Protein AF-A0A2E7DC76-F1 (afdb_monomer)

Solvent-accessible surface area (backbone atoms only — not comparable to full-atom values): 8852 Å² total; per-residue (Å²): 143,80,82,84,81,83,82,80,81,78,81,79,81,78,80,72,79,75,70,94,71,82,80,78,71,84,50,98,74,75,63,53,76,64,57,52,61,75,66,54,70,88,63,43,33,35,42,42,52,18,38,15,54,34,13,57,76,69,72,33,67,57,33,42,41,27,72,35,70,51,100,56,42,75,50,51,71,34,69,73,52,68,71,59,56,51,46,56,26,58,75,42,69,46,89,78,85,90,85,83,78,86,65,54,66,62,50,52,53,51,31,40,77,68,78,35,58,43,60,39,80,49,85,94,84,42,37,29,21,38,75,40,70,59,94,95,44,75,42,69,91

Structure (mmCIF, N/CA/C/O backbone):
data_AF-A0A2E7DC76-F1
#
_entry.id   AF-A0A2E7DC76-F1
#
loop_
_atom_site.group_PDB
_atom_site.id
_atom_site.type_symbol
_atom_site.label_atom_id
_atom_site.label_alt_id
_atom_site.label_comp_id
_atom_site.label_asym_id
_atom_site.label_entity_id
_atom_site.label_seq_id
_atom_site.pdbx_PDB_ins_code
_atom_site.Cartn_x
_atom_site.Cartn_y
_atom_site.Cartn_z
_atom_site.occupancy
_atom_site.B_iso_or_equiv
_atom_site.auth_seq_id
_atom_site.auth_comp_id
_atom_site.auth_asym_id
_atom_site.auth_atom_id
_atom_site.pdbx_PDB_model_num
ATOM 1 N N . MET A 1 1 ? 11.080 -0.236 87.839 1.00 45.69 1 MET A N 1
ATOM 2 C CA . MET A 1 1 ? 11.372 0.761 86.787 1.00 45.69 1 MET A CA 1
ATOM 3 C C . MET A 1 1 ? 12.096 0.047 85.647 1.00 45.69 1 MET A C 1
ATOM 5 O O . MET A 1 1 ? 13.309 -0.039 85.682 1.00 45.69 1 MET A O 1
ATOM 9 N N . ILE A 1 2 ? 11.364 -0.541 84.692 1.00 41.28 2 ILE A N 1
ATOM 10 C CA . ILE A 1 2 ? 11.913 -1.080 83.433 1.00 41.28 2 ILE A CA 1
ATOM 11 C C . ILE A 1 2 ? 10.874 -0.753 82.358 1.00 41.28 2 ILE A C 1
ATOM 13 O O . ILE A 1 2 ? 9.715 -1.143 82.479 1.00 41.28 2 ILE A O 1
ATOM 17 N N . ARG A 1 3 ? 11.261 0.079 81.388 1.00 41.75 3 ARG A N 1
ATOM 18 C CA . ARG A 1 3 ? 10.405 0.556 80.296 1.00 41.75 3 ARG A CA 1
ATOM 19 C C . ARG A 1 3 ? 10.345 -0.515 79.207 1.00 41.75 3 ARG A C 1
ATOM 21 O O . ARG A 1 3 ? 11.389 -0.927 78.711 1.00 41.75 3 ARG A O 1
ATOM 28 N N . SER A 1 4 ? 9.139 -0.936 78.837 1.00 45.78 4 SER A N 1
ATOM 29 C CA . SER A 1 4 ? 8.895 -1.800 77.680 1.00 45.78 4 SER A CA 1
ATOM 30 C C . SER A 1 4 ? 9.275 -1.068 76.392 1.00 45.78 4 SER A C 1
ATOM 32 O O . SER A 1 4 ? 8.776 0.022 76.115 1.00 45.78 4 SER A O 1
ATOM 34 N N . LEU A 1 5 ? 10.185 -1.665 75.627 1.00 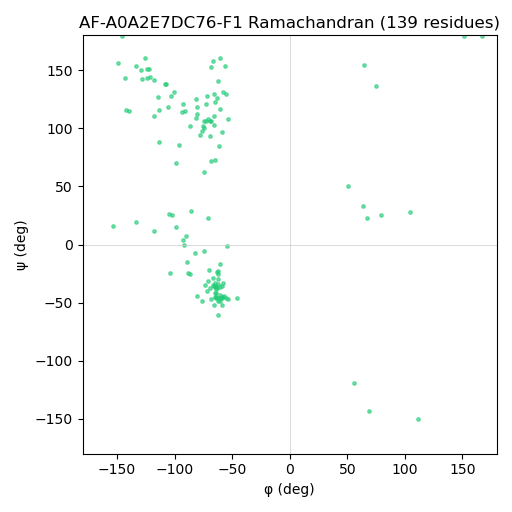42.78 5 LEU A N 1
ATOM 35 C CA . LEU A 1 5 ? 10.668 -1.173 74.343 1.00 42.78 5 LEU A CA 1
ATOM 36 C C . LEU A 1 5 ? 9.723 -1.688 73.245 1.00 42.78 5 LEU A C 1
ATOM 38 O O . LEU A 1 5 ? 9.774 -2.860 72.877 1.00 42.78 5 LEU A O 1
ATOM 42 N N . SER A 1 6 ? 8.825 -0.837 72.751 1.00 42.72 6 SER A N 1
ATOM 43 C CA . SER A 1 6 ? 7.966 -1.158 71.607 1.00 42.72 6 SER A CA 1
ATOM 44 C C . SER A 1 6 ? 8.808 -1.199 70.329 1.00 42.72 6 SER A C 1
ATOM 46 O O . SER A 1 6 ? 9.251 -0.162 69.840 1.00 42.72 6 SER A O 1
ATOM 48 N N . PHE A 1 7 ? 9.033 -2.394 69.782 1.00 43.34 7 PHE A N 1
ATOM 49 C CA . PHE A 1 7 ? 9.609 -2.566 68.449 1.00 43.34 7 PHE A CA 1
ATOM 50 C C . PHE A 1 7 ? 8.562 -2.185 67.395 1.00 43.34 7 PHE A C 1
ATOM 52 O O . PHE A 1 7 ? 7.597 -2.910 67.158 1.00 43.34 7 PHE A O 1
ATOM 59 N N . LEU A 1 8 ? 8.752 -1.023 66.773 1.00 45.12 8 LEU A N 1
ATOM 60 C CA . LEU A 1 8 ? 8.000 -0.581 65.605 1.00 45.12 8 LEU A CA 1
ATOM 61 C C . LEU A 1 8 ? 8.516 -1.367 64.387 1.00 45.12 8 LEU A C 1
ATOM 63 O O . LEU A 1 8 ? 9.601 -1.095 63.876 1.00 45.12 8 LEU A O 1
ATOM 67 N N . PHE A 1 9 ? 7.772 -2.383 63.948 1.00 39.84 9 PHE A N 1
ATOM 68 C CA . PHE A 1 9 ? 8.073 -3.113 62.715 1.00 39.84 9 PHE A CA 1
ATOM 69 C C . PHE A 1 9 ? 7.611 -2.270 61.517 1.00 39.84 9 PHE A C 1
ATOM 71 O O . PHE A 1 9 ? 6.443 -2.284 61.132 1.00 39.84 9 PHE A O 1
ATOM 78 N N . THR A 1 10 ? 8.525 -1.490 60.942 1.00 45.03 10 THR A N 1
ATOM 79 C CA . THR A 1 10 ? 8.296 -0.780 59.679 1.00 45.03 10 THR A CA 1
ATOM 80 C C . THR A 1 10 ? 8.234 -1.801 58.543 1.00 45.03 10 THR A C 1
ATOM 82 O O . THR A 1 10 ? 9.257 -2.356 58.142 1.00 45.03 10 THR A O 1
ATOM 85 N N . PHE A 1 11 ? 7.038 -2.061 58.011 1.00 38.75 11 PHE A N 1
ATOM 86 C CA . PHE A 1 11 ? 6.875 -2.808 56.764 1.00 38.75 11 PHE A CA 1
ATOM 87 C C . PHE A 1 11 ? 7.411 -1.964 55.600 1.00 38.75 11 PHE A C 1
ATOM 89 O O . PHE A 1 11 ? 6.780 -1.000 55.171 1.00 38.75 11 PHE A O 1
ATOM 96 N N . PHE A 1 12 ? 8.576 -2.332 55.067 1.00 34.03 12 PHE A N 1
ATOM 97 C CA . PHE A 1 12 ? 9.006 -1.878 53.749 1.00 34.03 12 PHE A CA 1
ATOM 98 C C . PHE A 1 12 ? 8.194 -2.632 52.692 1.00 34.03 12 PHE A C 1
ATOM 100 O O . PHE A 1 12 ? 8.429 -3.813 52.442 1.00 34.03 12 PHE A O 1
ATOM 107 N N . VAL A 1 13 ? 7.237 -1.956 52.055 1.00 38.00 13 VAL A N 1
ATOM 108 C CA . VAL A 1 13 ? 6.637 -2.452 50.812 1.00 38.00 13 VAL A CA 1
ATOM 109 C C . VAL A 1 13 ? 7.646 -2.202 49.697 1.00 38.00 13 VAL A C 1
ATOM 111 O O . VAL A 1 13 ? 7.752 -1.099 49.164 1.00 38.00 13 VAL A O 1
ATOM 114 N N . VAL A 1 14 ? 8.419 -3.229 49.355 1.00 41.47 14 VAL A N 1
ATOM 115 C CA . VAL A 1 14 ? 9.178 -3.244 48.105 1.00 41.47 14 VAL A CA 1
ATOM 116 C C . VAL A 1 14 ? 8.167 -3.489 46.990 1.00 41.47 14 VAL A C 1
ATOM 118 O O . VAL A 1 14 ? 7.733 -4.618 46.771 1.00 41.47 14 VAL A O 1
ATOM 121 N N . VAL A 1 15 ? 7.766 -2.425 46.290 1.00 41.41 15 VAL A N 1
ATOM 122 C CA . VAL A 1 15 ? 7.094 -2.564 44.995 1.00 41.41 15 VAL A CA 1
ATOM 123 C C . VAL A 1 15 ? 8.151 -3.079 44.030 1.00 41.41 15 VAL A C 1
ATOM 125 O O . VAL A 1 15 ? 8.937 -2.316 43.468 1.00 41.41 15 VAL A O 1
ATOM 128 N N . THR A 1 16 ? 8.217 -4.397 43.868 1.00 43.34 16 THR A N 1
ATOM 129 C CA . THR A 1 16 ? 8.902 -4.962 42.718 1.00 43.34 16 THR A CA 1
ATOM 130 C C . THR A 1 16 ? 8.082 -4.540 41.504 1.00 43.34 16 THR A C 1
ATOM 132 O O . THR A 1 16 ? 6.941 -4.959 41.314 1.00 43.34 16 THR A O 1
ATOM 135 N N . CYS A 1 17 ? 8.631 -3.649 40.679 1.00 42.25 17 CYS A N 1
ATOM 136 C CA . CYS A 1 17 ? 8.171 -3.542 39.304 1.00 42.25 17 CYS A CA 1
ATOM 137 C C . CYS A 1 17 ? 8.406 -4.924 38.697 1.00 42.25 17 CYS A C 1
ATOM 139 O O . CYS A 1 17 ? 9.538 -5.246 38.332 1.00 42.25 17 CYS A O 1
ATOM 141 N N . ALA A 1 18 ? 7.372 -5.766 38.655 1.00 41.47 18 ALA A N 1
ATOM 142 C CA . ALA A 1 18 ? 7.398 -6.969 37.850 1.00 41.47 18 ALA A CA 1
ATOM 143 C C . ALA A 1 18 ? 7.756 -6.508 36.435 1.00 41.47 18 ALA A C 1
ATOM 145 O O . ALA A 1 18 ? 6.982 -5.809 35.777 1.00 41.47 18 ALA A O 1
ATOM 146 N N . ARG A 1 19 ? 8.984 -6.802 35.999 1.00 45.34 19 ARG A N 1
ATOM 147 C CA . ARG A 1 19 ? 9.337 -6.651 34.596 1.00 45.34 19 ARG A CA 1
ATOM 148 C C . ARG A 1 19 ? 8.402 -7.583 33.847 1.00 45.34 19 ARG A C 1
ATOM 150 O O . ARG A 1 19 ? 8.458 -8.789 34.051 1.00 45.34 19 ARG A O 1
ATOM 157 N N . ALA A 1 20 ? 7.552 -7.017 33.000 1.00 45.31 20 ALA A N 1
ATOM 158 C CA . ALA A 1 20 ? 6.879 -7.758 31.950 1.00 45.31 20 ALA A CA 1
ATOM 159 C C . ALA A 1 20 ? 7.934 -8.183 30.917 1.00 45.31 20 ALA A C 1
ATOM 161 O O . ALA A 1 20 ? 8.038 -7.603 29.845 1.00 45.31 20 ALA A O 1
ATOM 162 N N . ASN A 1 21 ? 8.771 -9.142 31.290 1.00 51.38 21 ASN A N 1
ATOM 163 C CA . ASN A 1 21 ? 9.543 -9.961 30.377 1.00 51.38 21 ASN A CA 1
ATOM 164 C C . ASN A 1 21 ? 9.069 -11.393 30.620 1.00 51.38 21 ASN A C 1
ATOM 166 O O . ASN A 1 21 ? 8.807 -11.750 31.763 1.00 51.38 21 ASN A O 1
ATOM 170 N N . ASP A 1 22 ? 8.955 -12.169 29.546 1.00 44.03 22 ASP A N 1
ATOM 171 C CA . ASP A 1 22 ? 8.681 -13.617 29.531 1.00 44.03 22 ASP A CA 1
ATOM 172 C C . ASP A 1 22 ? 7.260 -14.048 29.143 1.00 44.03 22 ASP A C 1
ATOM 174 O O . ASP A 1 22 ? 6.833 -15.167 29.407 1.00 44.03 22 ASP A O 1
ATOM 178 N N . LEU A 1 23 ? 6.575 -13.234 28.340 1.00 46.06 23 LEU A N 1
ATOM 179 C CA . LEU A 1 23 ? 5.925 -13.815 27.165 1.00 46.06 23 LEU A CA 1
ATOM 180 C C . LEU A 1 23 ? 6.879 -13.592 25.999 1.00 46.06 23 LEU A C 1
ATOM 182 O O . LEU A 1 23 ? 6.785 -12.592 25.289 1.00 46.06 23 LEU A O 1
ATOM 186 N N . ALA A 1 24 ? 7.834 -14.508 25.834 1.00 47.50 24 ALA A N 1
ATOM 187 C CA . ALA A 1 24 ? 8.440 -14.732 24.532 1.00 47.50 24 ALA A CA 1
ATOM 188 C C . ALA A 1 24 ? 7.303 -15.198 23.619 1.00 47.50 24 ALA A C 1
ATOM 190 O O . ALA A 1 24 ? 7.000 -16.384 23.513 1.00 47.50 24 ALA A O 1
ATOM 191 N N . VAL A 1 25 ? 6.576 -14.231 23.062 1.00 47.22 25 VAL A N 1
ATOM 192 C CA . VAL A 1 25 ? 5.675 -14.491 21.957 1.00 47.22 25 VAL A CA 1
ATOM 193 C C . VAL A 1 25 ? 6.618 -14.890 20.841 1.00 47.22 25 VAL A C 1
ATOM 195 O O . VAL A 1 25 ? 7.314 -14.036 20.296 1.00 47.22 25 VAL A O 1
ATOM 198 N N . ASP A 1 26 ? 6.692 -16.188 20.573 1.00 43.28 26 ASP A N 1
ATOM 199 C CA . ASP A 1 26 ? 7.296 -16.733 19.366 1.00 43.28 26 ASP A CA 1
ATOM 200 C C . ASP A 1 26 ? 6.430 -16.250 18.195 1.00 43.28 26 ASP A C 1
ATOM 202 O O . ASP A 1 26 ? 5.538 -16.928 17.683 1.00 43.28 26 ASP A O 1
ATOM 206 N N . LEU A 1 27 ? 6.557 -14.957 17.889 1.00 49.78 27 LEU A N 1
ATOM 207 C CA . LEU A 1 27 ? 5.927 -14.345 16.745 1.00 49.78 27 LEU A CA 1
ATOM 208 C C . LEU A 1 27 ? 6.565 -15.051 15.560 1.00 49.78 27 LEU A C 1
ATOM 210 O O . LEU A 1 27 ? 7.784 -15.017 15.418 1.00 49.78 27 LEU A O 1
ATOM 214 N N . ALA A 1 28 ? 5.751 -15.621 14.675 1.00 53.00 28 ALA A N 1
ATOM 215 C CA . ALA A 1 28 ? 6.195 -16.330 13.470 1.00 53.00 28 ALA A CA 1
ATOM 216 C C . ALA A 1 28 ? 7.131 -15.513 12.536 1.00 53.00 28 ALA A C 1
ATOM 218 O O . ALA A 1 28 ? 7.568 -16.002 11.500 1.00 53.00 28 ALA A O 1
ATOM 219 N N . VAL A 1 29 ? 7.416 -14.254 12.884 1.00 53.94 29 VAL A N 1
ATOM 220 C CA . VAL A 1 29 ? 8.235 -13.271 12.173 1.00 53.94 29 VAL A CA 1
ATOM 221 C C . VAL A 1 29 ? 9.239 -12.54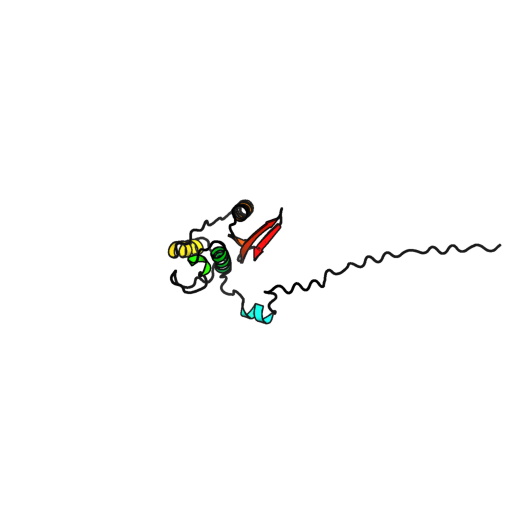5 13.087 1.00 53.94 29 VAL A C 1
ATOM 223 O O . VAL A 1 29 ? 9.763 -11.497 12.700 1.00 53.94 29 VAL A O 1
ATOM 226 N N . ASP A 1 30 ? 9.583 -13.078 14.267 1.00 61.34 30 ASP A N 1
ATOM 227 C CA . ASP A 1 30 ? 10.719 -12.570 15.059 1.00 61.34 30 ASP A CA 1
ATOM 228 C C . ASP A 1 30 ? 12.058 -13.012 14.432 1.00 61.34 30 ASP A C 1
ATOM 230 O O . ASP A 1 30 ? 12.845 -13.763 14.994 1.00 61.34 30 ASP A O 1
ATOM 234 N N . LEU A 1 31 ? 12.302 -12.559 13.196 1.00 65.75 31 LEU A N 1
ATOM 235 C CA . LEU A 1 31 ? 13.517 -12.854 12.439 1.00 65.75 31 LEU A CA 1
ATOM 236 C C . LEU A 1 31 ? 14.734 -12.282 13.167 1.00 65.75 31 LEU A C 1
ATOM 238 O O . LEU A 1 31 ? 14.676 -11.150 13.660 1.00 65.75 31 LEU A O 1
ATOM 242 N N . ASP A 1 32 ? 15.851 -13.005 13.178 1.00 81.62 32 ASP A N 1
ATOM 243 C CA . ASP A 1 32 ? 17.082 -12.508 13.783 1.00 81.62 32 ASP A CA 1
ATOM 244 C C . ASP A 1 32 ? 17.567 -11.205 13.104 1.00 81.62 32 ASP A C 1
ATOM 246 O O . ASP A 1 32 ? 17.185 -10.841 11.984 1.00 81.62 32 ASP A O 1
ATOM 250 N N . LYS A 1 33 ? 18.418 -10.443 13.802 1.00 77.75 33 LYS A N 1
ATOM 251 C CA . LYS A 1 33 ? 18.889 -9.131 13.320 1.00 77.75 33 LYS A CA 1
ATOM 252 C C . LYS A 1 33 ? 19.679 -9.217 12.008 1.00 77.75 33 LYS A C 1
ATOM 254 O O . LYS A 1 33 ? 19.783 -8.213 11.301 1.00 77.75 33 LYS A O 1
ATOM 259 N N . GLU A 1 34 ? 20.292 -10.352 11.701 1.00 80.06 34 GLU A N 1
ATOM 260 C CA . GLU A 1 34 ? 21.001 -10.586 10.446 1.00 80.06 34 GLU A CA 1
ATOM 261 C C . GLU A 1 34 ? 20.015 -10.835 9.302 1.00 80.06 34 GLU A C 1
ATOM 263 O O . GLU A 1 34 ? 20.057 -10.105 8.312 1.00 80.06 34 GLU A O 1
ATOM 268 N N . MET A 1 35 ? 19.031 -11.716 9.482 1.00 67.69 35 MET A N 1
ATOM 269 C CA . MET A 1 35 ? 17.936 -11.910 8.529 1.00 67.69 35 MET A CA 1
ATOM 270 C C . MET A 1 35 ? 17.176 -10.607 8.268 1.00 67.69 35 MET A C 1
ATOM 272 O O . MET A 1 35 ? 16.970 -10.234 7.114 1.00 67.69 35 MET A O 1
ATOM 276 N N . ARG A 1 36 ? 16.849 -9.826 9.306 1.00 69.44 36 ARG A N 1
ATOM 277 C CA . ARG A 1 36 ? 16.226 -8.497 9.135 1.00 69.44 36 ARG A CA 1
ATOM 278 C C . ARG A 1 36 ? 17.060 -7.542 8.289 1.00 69.44 36 ARG A C 1
ATOM 280 O O . ARG A 1 36 ? 16.492 -6.688 7.613 1.00 69.44 36 ARG A O 1
ATOM 287 N N . ARG A 1 37 ? 18.394 -7.629 8.355 1.00 69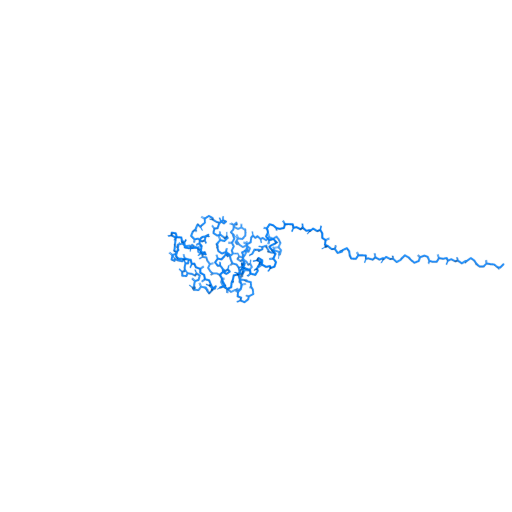.19 37 ARG A N 1
ATOM 288 C CA . ARG A 1 37 ? 19.293 -6.826 7.510 1.00 69.19 37 ARG A CA 1
ATOM 289 C C . ARG A 1 37 ? 19.256 -7.302 6.061 1.00 69.19 37 ARG A C 1
ATOM 291 O O . ARG A 1 37 ? 19.197 -6.455 5.173 1.00 69.19 37 ARG A O 1
ATOM 298 N N . ASN A 1 38 ? 19.216 -8.613 5.844 1.00 66.06 38 ASN A N 1
ATOM 299 C CA . ASN A 1 38 ? 19.217 -9.228 4.516 1.00 66.06 38 ASN A CA 1
ATOM 300 C C . ASN A 1 38 ? 17.898 -9.017 3.756 1.00 66.06 38 ASN A C 1
ATOM 302 O O . ASN A 1 38 ? 17.911 -8.871 2.538 1.00 66.06 38 ASN A O 1
ATOM 306 N N . PHE A 1 39 ? 16.771 -8.924 4.469 1.00 63.81 39 PHE A N 1
ATOM 307 C CA . PHE A 1 39 ? 15.440 -8.687 3.894 1.00 63.81 39 PHE A CA 1
ATOM 308 C C . PHE A 1 39 ? 14.931 -7.260 4.109 1.00 63.81 39 PHE A C 1
ATOM 310 O O . PHE A 1 39 ? 13.722 -7.017 4.134 1.00 63.81 39 PHE A O 1
ATOM 317 N N . ARG A 1 40 ? 15.839 -6.285 4.269 1.00 64.19 40 ARG A N 1
ATOM 318 C CA . ARG A 1 40 ? 15.427 -4.879 4.236 1.00 64.19 40 ARG A CA 1
ATOM 319 C C . ARG A 1 40 ? 14.703 -4.591 2.923 1.00 64.19 40 ARG A C 1
ATOM 321 O O . ARG A 1 40 ? 14.952 -5.215 1.897 1.00 64.19 40 ARG A O 1
ATOM 328 N N . ASN A 1 41 ? 13.838 -3.589 2.969 1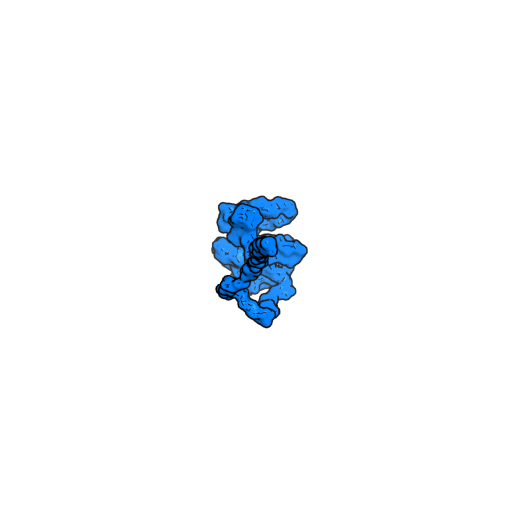.00 70.88 41 ASN A N 1
ATOM 329 C CA . ASN A 1 41 ? 13.203 -2.998 1.802 1.00 70.88 41 ASN A CA 1
ATOM 330 C C . ASN A 1 41 ? 13.957 -1.704 1.420 1.00 70.88 41 ASN A C 1
ATOM 332 O O . ASN A 1 41 ? 13.450 -0.612 1.693 1.00 70.88 41 ASN A O 1
ATOM 336 N N . PRO A 1 42 ? 15.207 -1.782 0.907 1.00 68.56 42 PRO A N 1
ATOM 337 C CA . PRO A 1 42 ? 16.058 -0.609 0.712 1.00 68.56 42 PRO A CA 1
ATOM 338 C C . PRO A 1 42 ? 15.560 0.298 -0.415 1.00 68.56 42 PRO A C 1
ATOM 340 O O . PRO A 1 42 ? 15.898 1.476 -0.438 1.00 68.56 42 PRO A O 1
ATOM 343 N N . ASP A 1 43 ? 14.761 -0.235 -1.341 1.00 81.75 43 ASP A N 1
ATOM 344 C CA . ASP A 1 43 ? 14.255 0.503 -2.499 1.00 81.75 43 ASP A CA 1
ATOM 345 C C . ASP A 1 43 ? 13.015 1.358 -2.170 1.00 81.75 43 ASP A C 1
ATOM 347 O O . ASP A 1 43 ? 12.575 2.160 -2.993 1.00 81.75 43 ASP A O 1
ATOM 351 N N . GLY A 1 44 ? 12.465 1.231 -0.956 1.00 84.19 44 GLY A N 1
ATOM 352 C CA . GLY A 1 44 ? 11.300 1.989 -0.513 1.00 84.19 44 GLY A CA 1
ATOM 353 C C . GLY A 1 44 ? 9.970 1.449 -1.040 1.00 84.19 44 GLY A C 1
ATOM 354 O O . GLY A 1 44 ? 9.004 2.210 -1.110 1.00 84.19 44 GLY A O 1
ATOM 355 N N . SER A 1 45 ? 9.873 0.156 -1.374 1.00 90.69 45 SER A N 1
ATOM 356 C CA . SER A 1 45 ? 8.642 -0.489 -1.872 1.00 90.69 45 SER A CA 1
ATOM 357 C C . SER A 1 45 ? 7.534 -0.671 -0.816 1.00 90.69 45 SER A C 1
ATOM 359 O O . SER A 1 45 ? 6.730 -1.599 -0.898 1.00 90.69 45 SER A O 1
ATOM 361 N N . CYS A 1 46 ? 7.530 0.124 0.257 1.00 91.38 46 CYS A N 1
ATOM 362 C CA . CYS A 1 46 ? 6.651 -0.083 1.411 1.00 91.38 46 CYS A CA 1
ATOM 363 C C . CYS A 1 46 ? 5.169 -0.017 1.025 1.00 91.38 46 CYS A C 1
ATOM 365 O O . CYS A 1 46 ? 4.416 -0.913 1.385 1.00 91.38 46 CYS A O 1
ATOM 367 N N . VAL A 1 47 ? 4.768 0.955 0.198 1.00 93.75 47 VAL A N 1
ATOM 368 C CA . VAL A 1 47 ? 3.376 1.056 -0.266 1.00 93.75 47 VAL A CA 1
ATOM 369 C C . VAL A 1 47 ? 2.981 -0.134 -1.144 1.00 93.75 47 VAL A C 1
ATOM 371 O O . VAL A 1 47 ? 1.864 -0.622 -1.033 1.00 93.75 47 VAL A O 1
ATOM 374 N N . GLN A 1 48 ? 3.888 -0.651 -1.976 1.00 94.75 48 GLN A N 1
ATOM 375 C CA . GLN A 1 48 ? 3.639 -1.814 -2.830 1.00 94.75 48 GLN A CA 1
ATOM 376 C C . GLN A 1 48 ? 3.510 -3.095 -2.001 1.00 94.75 48 GLN A C 1
ATOM 378 O O . GLN A 1 48 ? 2.662 -3.927 -2.307 1.00 94.75 48 GLN A O 1
ATOM 383 N N . CYS A 1 49 ? 4.310 -3.236 -0.939 1.00 93.69 49 CYS A N 1
ATOM 384 C CA . CYS A 1 49 ? 4.174 -4.326 0.025 1.00 93.69 49 CYS A CA 1
ATOM 385 C C . CYS A 1 49 ? 2.809 -4.264 0.724 1.00 93.69 49 CYS A C 1
ATOM 387 O O . CYS A 1 49 ? 2.070 -5.249 0.724 1.00 93.69 49 CYS A O 1
ATOM 389 N N . SER A 1 50 ? 2.427 -3.083 1.220 1.00 94.31 50 SER A N 1
ATOM 390 C CA . SER A 1 50 ? 1.149 -2.893 1.906 1.00 94.31 50 SER A CA 1
ATOM 391 C C . SER A 1 50 ? -0.061 -3.105 1.000 1.00 94.31 50 SER A C 1
ATOM 393 O O . SER A 1 50 ? -1.024 -3.771 1.380 1.00 94.31 50 SER A O 1
ATOM 395 N N . LEU A 1 51 ? -0.005 -2.603 -0.235 1.00 94.81 51 LEU A N 1
ATOM 396 C CA . LEU A 1 51 ? -1.021 -2.881 -1.251 1.00 94.81 51 LEU A CA 1
ATOM 397 C C . LEU A 1 51 ? -1.048 -4.362 -1.643 1.00 94.81 51 LEU A C 1
ATOM 399 O O . LEU A 1 51 ? -2.122 -4.885 -1.922 1.00 94.81 51 LEU A O 1
ATOM 403 N N . GLY A 1 52 ? 0.100 -5.042 -1.633 1.00 95.06 52 GLY A N 1
ATOM 404 C CA . GLY A 1 52 ? 0.193 -6.482 -1.848 1.00 95.06 52 GLY A CA 1
ATOM 405 C C . GLY A 1 52 ? -0.578 -7.271 -0.793 1.00 95.06 52 GLY A C 1
ATOM 406 O O . GLY A 1 52 ? -1.413 -8.100 -1.148 1.00 95.06 52 GLY A O 1
ATOM 407 N N . MET A 1 53 ? -0.371 -6.953 0.489 1.00 94.81 53 MET A N 1
ATOM 408 C CA . MET A 1 53 ? -1.119 -7.553 1.600 1.00 94.81 53 MET A CA 1
ATOM 409 C C . MET A 1 53 ? -2.626 -7.281 1.491 1.00 94.81 53 MET A C 1
ATOM 411 O O . MET A 1 53 ? -3.420 -8.215 1.575 1.00 94.81 53 MET A O 1
ATOM 415 N N . CYS A 1 54 ? -3.024 -6.037 1.196 1.00 93.75 54 CYS A N 1
ATOM 416 C CA . CYS A 1 54 ? -4.432 -5.704 0.933 1.00 93.75 54 CYS A CA 1
ATOM 417 C C . CYS A 1 54 ? -4.993 -6.478 -0.270 1.00 93.75 54 CYS A C 1
ATOM 419 O O . CYS A 1 54 ? -6.156 -6.866 -0.279 1.00 93.75 54 CYS A O 1
ATOM 421 N N . GLY A 1 55 ? -4.177 -6.700 -1.302 1.00 94.19 55 GLY A N 1
ATOM 422 C CA . GLY A 1 55 ? -4.556 -7.465 -2.483 1.00 94.19 55 GLY A CA 1
ATOM 423 C C . GLY A 1 55 ? -4.792 -8.944 -2.185 1.00 94.19 55 GLY A C 1
ATOM 424 O O . GLY A 1 55 ? -5.681 -9.536 -2.789 1.00 94.19 55 GLY A O 1
ATOM 425 N N . VAL A 1 56 ? -4.032 -9.538 -1.260 1.00 93.31 56 VAL A N 1
ATOM 426 C CA . VAL A 1 56 ? -4.285 -10.907 -0.780 1.00 93.31 56 VAL A CA 1
ATOM 427 C C . VAL A 1 56 ? -5.613 -10.960 -0.027 1.00 93.31 56 VAL A C 1
ATOM 429 O O . VAL A 1 56 ? -6.473 -11.758 -0.387 1.00 93.31 56 VAL A O 1
ATOM 432 N N . ASP A 1 57 ? -5.799 -10.067 0.948 1.00 89.38 57 ASP A N 1
ATOM 433 C CA . ASP A 1 57 ? -7.014 -9.956 1.770 1.00 89.38 57 ASP A CA 1
ATOM 434 C C . ASP A 1 57 ? -8.286 -9.769 0.921 1.00 89.38 57 ASP A C 1
ATOM 436 O O . ASP A 1 57 ? -9.278 -10.473 1.085 1.00 89.38 57 ASP A O 1
ATOM 440 N N . GLN A 1 58 ? -8.232 -8.877 -0.070 1.00 88.94 58 GLN A N 1
ATOM 441 C CA . GLN A 1 58 ? -9.386 -8.510 -0.899 1.00 88.94 58 GLN A CA 1
ATOM 442 C C . GLN A 1 58 ? -9.542 -9.376 -2.157 1.00 88.94 58 GLN A C 1
ATOM 444 O O . GLN A 1 58 ? -10.365 -9.059 -3.018 1.00 88.94 58 GLN A O 1
ATOM 449 N N . ASN A 1 59 ? -8.744 -10.441 -2.299 1.00 93.00 59 ASN A N 1
ATOM 450 C CA . ASN A 1 59 ? -8.708 -11.299 -3.484 1.00 93.00 59 ASN A CA 1
ATOM 451 C C . ASN A 1 59 ? -8.559 -10.501 -4.801 1.00 93.00 59 ASN A C 1
ATOM 453 O O . ASN A 1 59 ? -9.305 -10.681 -5.766 1.00 93.00 59 ASN A O 1
ATOM 457 N N . VAL A 1 60 ? -7.578 -9.592 -4.838 1.00 94.56 60 VAL A N 1
ATOM 458 C CA . VAL A 1 60 ? -7.187 -8.793 -6.009 1.00 94.56 60 VAL A CA 1
ATOM 459 C C . VAL A 1 60 ? -5.781 -9.216 -6.447 1.00 94.56 60 VAL A C 1
ATOM 461 O O . VAL A 1 60 ? -4.788 -8.600 -6.040 1.00 94.56 60 VAL A O 1
ATOM 464 N N . PRO A 1 61 ? -5.649 -10.239 -7.316 1.00 96.62 61 PRO A N 1
ATOM 465 C CA . PRO A 1 61 ? -4.340 -10.803 -7.631 1.00 96.62 61 PRO A CA 1
ATOM 466 C C . PRO A 1 61 ? -3.374 -9.809 -8.293 1.00 96.62 61 PRO A C 1
ATOM 468 O O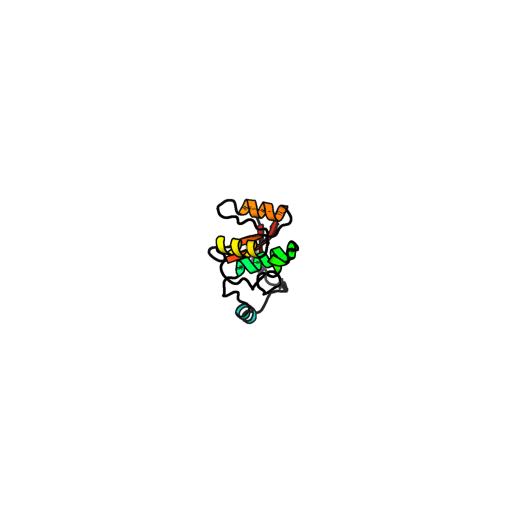 . PRO A 1 61 ? -2.168 -9.894 -8.105 1.00 96.62 61 PRO A O 1
ATOM 471 N N . ALA A 1 62 ? -3.890 -8.830 -9.044 1.00 97.25 62 ALA A N 1
ATOM 472 C CA . ALA A 1 62 ? -3.066 -7.792 -9.666 1.00 97.25 62 ALA A CA 1
ATOM 473 C C . ALA A 1 62 ? -2.311 -6.925 -8.642 1.00 97.25 62 ALA A C 1
ATOM 475 O O . ALA A 1 62 ? -1.182 -6.497 -8.911 1.00 97.25 62 ALA A O 1
ATOM 476 N N . ALA A 1 63 ? -2.927 -6.694 -7.475 1.00 96.06 63 ALA A N 1
ATOM 477 C CA . ALA A 1 63 ? -2.324 -5.991 -6.350 1.00 96.06 63 ALA A CA 1
ATOM 478 C C . ALA A 1 63 ? -1.408 -6.918 -5.542 1.00 96.06 63 ALA A C 1
ATOM 480 O O . ALA A 1 63 ? -0.277 -6.535 -5.246 1.00 96.06 63 ALA A O 1
ATOM 481 N N . SER A 1 64 ? -1.844 -8.154 -5.261 1.00 96.44 64 SER A N 1
ATOM 482 C CA . SER A 1 64 ? -1.041 -9.115 -4.490 1.00 96.44 64 SER A CA 1
ATOM 483 C C . SER A 1 64 ? 0.276 -9.484 -5.168 1.00 96.44 64 SER A C 1
ATOM 485 O O . SER A 1 64 ? 1.223 -9.842 -4.481 1.00 96.44 64 SER A O 1
ATOM 487 N N . THR A 1 65 ? 0.380 -9.333 -6.493 1.00 96.44 65 THR A N 1
ATOM 488 C CA . THR A 1 65 ? 1.615 -9.572 -7.248 1.00 96.44 65 THR A CA 1
ATOM 489 C C . THR A 1 65 ? 2.355 -8.284 -7.641 1.00 96.44 65 THR A C 1
ATOM 491 O O . THR A 1 65 ? 3.072 -8.268 -8.643 1.00 96.44 65 THR A O 1
ATOM 494 N N . LEU A 1 66 ? 2.201 -7.169 -6.912 1.00 95.50 66 LEU A N 1
ATOM 495 C CA . LEU A 1 66 ? 2.874 -5.897 -7.242 1.00 95.50 66 LEU A CA 1
ATOM 496 C C . LEU A 1 66 ? 4.399 -6.006 -7.276 1.00 95.50 66 LEU A C 1
ATOM 498 O O . LEU A 1 66 ? 5.022 -5.569 -8.242 1.00 95.50 66 LEU A O 1
ATOM 502 N N . LEU A 1 67 ? 4.989 -6.660 -6.279 1.00 94.00 67 LEU A N 1
ATOM 503 C CA . LEU A 1 67 ? 6.442 -6.772 -6.137 1.00 94.00 67 LEU A CA 1
ATOM 504 C C . LEU A 1 67 ? 7.082 -7.762 -7.129 1.00 94.00 67 LEU A C 1
ATOM 506 O O . LEU A 1 67 ? 8.306 -7.864 -7.207 1.00 94.00 67 LEU A O 1
ATOM 510 N N . TRP A 1 68 ? 6.293 -8.485 -7.917 1.00 94.06 68 TRP A N 1
ATOM 511 C CA . TRP A 1 68 ? 6.783 -9.547 -8.790 1.00 94.06 68 TRP A CA 1
ATOM 512 C C . TRP A 1 68 ? 6.364 -9.282 -10.231 1.00 94.06 68 TRP A C 1
ATOM 514 O O . TRP A 1 68 ? 5.323 -8.678 -10.506 1.00 94.06 68 TRP A O 1
ATOM 524 N N . ARG A 1 69 ? 7.177 -9.756 -11.177 1.00 95.62 69 ARG A N 1
ATOM 525 C CA . ARG A 1 69 ? 6.735 -9.847 -12.566 1.00 95.62 69 ARG A CA 1
ATOM 526 C C . ARG A 1 69 ? 5.616 -10.882 -12.622 1.00 95.62 69 ARG A C 1
ATOM 528 O O . ARG A 1 69 ? 5.765 -11.988 -12.115 1.00 95.62 69 ARG A O 1
ATOM 535 N N . SER A 1 70 ? 4.502 -10.514 -13.232 1.00 96.44 70 SER A N 1
ATOM 536 C CA . SER A 1 70 ? 3.316 -11.363 -13.321 1.00 96.44 70 SER A CA 1
ATOM 537 C C . SER A 1 70 ? 2.605 -11.132 -14.649 1.00 96.44 70 SER A C 1
ATOM 539 O O . SER A 1 70 ? 2.999 -10.265 -15.432 1.00 96.44 70 SER A O 1
ATOM 541 N N . ARG A 1 71 ? 1.504 -11.854 -14.881 1.00 97.31 71 ARG A N 1
ATOM 542 C CA . ARG A 1 71 ? 0.618 -11.595 -16.027 1.00 97.31 71 ARG A CA 1
ATOM 543 C C . ARG A 1 71 ? 0.004 -10.189 -16.029 1.00 97.31 71 ARG A C 1
ATOM 545 O O . ARG A 1 71 ? -0.498 -9.760 -17.056 1.00 97.31 71 ARG A O 1
ATOM 552 N N . TYR A 1 72 ? 0.032 -9.492 -14.892 1.00 97.12 72 TYR A N 1
ATOM 553 C CA . TYR A 1 72 ? -0.518 -8.145 -14.754 1.00 97.12 72 TYR A CA 1
ATOM 554 C C . TYR A 1 72 ? 0.500 -7.047 -15.077 1.00 97.12 72 TYR A C 1
ATOM 556 O O . TYR A 1 72 ? 0.100 -5.906 -15.257 1.00 97.12 72 TYR A O 1
ATOM 564 N N . GLY A 1 73 ? 1.800 -7.357 -15.148 1.00 95.94 73 GLY A N 1
ATOM 565 C CA . GLY A 1 73 ? 2.829 -6.368 -15.471 1.00 95.94 73 GLY A CA 1
ATOM 566 C C . GLY A 1 73 ? 4.211 -6.651 -14.865 1.00 95.94 73 GLY A C 1
ATOM 567 O O . GLY A 1 73 ? 4.400 -7.654 -14.161 1.00 95.94 73 GLY A O 1
ATOM 568 N N . PRO A 1 74 ? 5.196 -5.774 -15.140 1.00 95.81 74 PRO A N 1
ATOM 569 C CA . PRO A 1 74 ? 6.539 -5.840 -14.557 1.00 95.81 74 PRO A CA 1
ATOM 570 C C . PRO A 1 74 ? 6.506 -5.525 -13.058 1.00 95.81 74 PRO A C 1
ATOM 572 O O . PRO A 1 74 ? 5.634 -4.786 -12.621 1.00 95.81 74 PRO A O 1
ATOM 575 N N . ALA A 1 75 ? 7.455 -6.046 -12.274 1.00 93.62 75 ALA A N 1
ATOM 576 C CA . ALA A 1 75 ? 7.539 -5.773 -10.836 1.00 93.62 75 ALA A CA 1
ATOM 577 C C . ALA A 1 75 ? 7.598 -4.263 -10.535 1.00 93.62 75 ALA A C 1
ATOM 579 O O . ALA A 1 75 ? 8.445 -3.554 -11.075 1.00 93.62 75 ALA A O 1
ATOM 580 N N . GLU A 1 76 ? 6.737 -3.788 -9.635 1.00 94.38 76 GLU A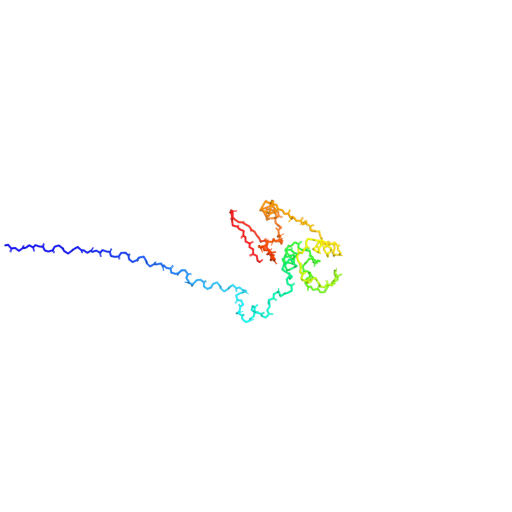 N 1
ATOM 581 C CA . GLU A 1 76 ? 6.743 -2.407 -9.159 1.00 94.38 76 GLU A CA 1
ATOM 582 C C . GLU A 1 76 ? 7.567 -2.300 -7.884 1.00 94.38 76 GLU A C 1
ATOM 584 O O . GLU A 1 76 ? 7.211 -2.853 -6.843 1.00 94.38 76 GLU A O 1
ATOM 589 N N . ARG A 1 77 ? 8.679 -1.573 -7.983 1.00 90.56 77 ARG A N 1
ATOM 590 C CA . ARG A 1 77 ? 9.619 -1.344 -6.889 1.00 90.56 77 ARG A CA 1
ATOM 591 C C . ARG A 1 77 ? 9.815 0.145 -6.652 1.00 90.56 77 ARG A C 1
ATOM 593 O O . ARG A 1 77 ? 9.812 0.933 -7.600 1.00 90.56 77 ARG A O 1
ATOM 600 N N . GLY A 1 78 ? 9.962 0.499 -5.384 1.00 88.12 78 GLY A N 1
ATOM 601 C CA . GLY A 1 78 ? 10.309 1.821 -4.891 1.00 88.12 78 GLY A CA 1
ATOM 602 C C . GLY A 1 78 ? 9.304 2.944 -5.142 1.00 88.12 78 GLY A C 1
ATOM 603 O O . GLY A 1 78 ? 8.517 2.949 -6.094 1.00 88.12 78 GLY A O 1
ATOM 604 N N . GLY A 1 79 ? 9.372 3.944 -4.263 1.00 86.06 79 GLY A N 1
ATOM 605 C CA . GLY A 1 79 ? 8.607 5.185 -4.342 1.00 86.06 79 GLY A CA 1
ATOM 606 C C . GLY A 1 79 ? 7.126 5.044 -3.974 1.00 86.06 79 GLY A C 1
ATOM 607 O O . GLY A 1 79 ? 6.423 4.146 -4.432 1.00 86.06 79 GLY A O 1
ATOM 608 N N . SER A 1 80 ? 6.636 6.003 -3.189 1.00 86.88 80 SER A N 1
ATOM 609 C CA . SER A 1 80 ? 5.254 6.061 -2.690 1.00 86.88 80 SER A CA 1
ATOM 610 C C . SER A 1 80 ? 4.471 7.289 -3.164 1.00 86.88 80 SER A C 1
ATOM 612 O O . SER A 1 80 ? 3.378 7.567 -2.675 1.00 86.88 80 SER A O 1
ATOM 614 N N . GLY A 1 81 ? 5.013 8.029 -4.137 1.00 88.38 81 GLY A N 1
ATOM 615 C CA . GLY A 1 81 ? 4.373 9.224 -4.680 1.00 88.38 81 GLY A CA 1
ATOM 616 C C . GLY A 1 81 ? 2.973 8.923 -5.245 1.00 88.38 81 GLY A C 1
ATOM 617 O O . GLY A 1 81 ? 2.850 8.004 -6.063 1.00 88.38 81 GLY A O 1
ATOM 618 N N . PRO A 1 82 ? 1.935 9.708 -4.891 1.00 88.75 82 PRO A N 1
ATOM 619 C CA . PRO A 1 82 ? 0.555 9.502 -5.332 1.00 88.75 82 PRO A CA 1
ATOM 620 C C . PRO A 1 82 ? 0.380 9.221 -6.829 1.00 88.75 82 PRO A C 1
ATOM 622 O O . PRO A 1 82 ? -0.300 8.267 -7.208 1.00 88.75 82 PRO A O 1
ATOM 625 N N . SER A 1 83 ? 1.044 10.002 -7.687 1.00 90.19 83 SER A N 1
ATOM 626 C CA . SER A 1 83 ? 0.962 9.859 -9.146 1.00 90.19 83 SER A CA 1
ATOM 627 C C . SER A 1 83 ? 1.560 8.544 -9.652 1.00 90.19 83 SER A C 1
ATOM 629 O O . SER A 1 83 ? 1.038 7.949 -10.593 1.00 90.19 83 SER A O 1
ATOM 631 N N . ARG A 1 84 ? 2.635 8.059 -9.015 1.00 91.69 84 ARG A N 1
ATOM 632 C CA . ARG A 1 84 ? 3.265 6.774 -9.355 1.00 91.69 84 ARG A CA 1
ATOM 633 C C . ARG A 1 84 ? 2.345 5.617 -8.985 1.00 91.69 84 ARG A C 1
ATOM 635 O O . ARG A 1 84 ? 2.116 4.746 -9.819 1.00 91.69 84 ARG A O 1
ATOM 642 N N . VAL A 1 85 ? 1.793 5.654 -7.772 1.00 92.50 85 VAL A N 1
ATOM 643 C CA . VAL A 1 85 ? 0.841 4.649 -7.278 1.00 92.50 85 VAL A CA 1
ATOM 644 C C . VAL A 1 85 ? -0.392 4.575 -8.179 1.00 92.50 85 VAL A C 1
ATOM 646 O O . VAL A 1 85 ? -0.794 3.490 -8.598 1.00 92.50 85 VAL A O 1
ATOM 649 N N . ALA A 1 86 ? -0.939 5.728 -8.567 1.00 92.75 86 ALA A N 1
ATOM 650 C CA . ALA A 1 86 ? -2.065 5.800 -9.492 1.00 92.75 86 ALA A CA 1
ATOM 651 C C . ALA A 1 86 ? -1.734 5.239 -10.887 1.00 92.75 86 ALA A C 1
ATOM 653 O O . ALA A 1 86 ? -2.582 4.592 -11.502 1.00 92.75 86 ALA A O 1
ATOM 654 N N . ARG A 1 87 ? -0.514 5.467 -11.394 1.00 94.62 87 ARG A N 1
ATOM 655 C CA . ARG A 1 87 ? -0.086 4.986 -12.715 1.00 94.62 87 ARG A CA 1
ATOM 656 C C . ARG A 1 87 ? -0.102 3.461 -12.800 1.00 94.62 87 ARG A C 1
ATOM 658 O O . ARG A 1 87 ? -0.879 2.937 -13.594 1.00 94.62 87 ARG A O 1
ATOM 665 N N . TYR A 1 88 ? 0.680 2.766 -11.969 1.00 95.25 88 TYR A N 1
ATOM 666 C CA . TYR A 1 88 ? 0.740 1.302 -12.054 1.00 95.25 88 TYR A CA 1
ATOM 667 C C . TYR A 1 88 ? -0.590 0.653 -11.661 1.00 95.25 88 TYR A C 1
ATOM 669 O O . TYR A 1 88 ? -0.934 -0.410 -12.168 1.00 95.25 88 TYR A O 1
ATOM 677 N N . SER A 1 89 ? -1.374 1.289 -10.782 1.00 95.12 89 SER A N 1
ATOM 678 C CA . SER A 1 89 ? -2.694 0.768 -10.414 1.00 95.12 89 SER A CA 1
ATOM 679 C C . SER A 1 89 ? -3.629 0.778 -11.618 1.00 95.12 89 SER A C 1
ATOM 681 O O . SER A 1 89 ? -4.262 -0.231 -11.909 1.00 95.12 89 SER A O 1
ATOM 683 N N . ARG A 1 90 ? -3.648 1.871 -12.388 1.00 95.81 90 ARG A N 1
ATOM 684 C CA . ARG A 1 90 ? -4.417 1.964 -13.634 1.00 95.81 90 ARG A CA 1
ATOM 685 C C . ARG A 1 90 ? -3.920 0.990 -14.701 1.00 95.81 90 ARG A C 1
ATOM 687 O O . ARG A 1 90 ? -4.744 0.307 -15.297 1.00 95.81 90 ARG A O 1
ATOM 694 N N . GLU A 1 91 ? -2.608 0.897 -14.913 1.00 96.25 91 GLU A N 1
ATOM 695 C CA . GLU A 1 91 ? -2.004 -0.027 -15.890 1.00 96.25 91 GLU A CA 1
ATOM 696 C C . GLU A 1 91 ? -2.351 -1.493 -15.595 1.00 96.25 91 GLU A C 1
ATOM 698 O O . GLU A 1 91 ? -2.588 -2.272 -16.513 1.00 96.25 91 GLU A O 1
ATOM 703 N N . ARG A 1 92 ? -2.446 -1.858 -14.311 1.00 96.75 92 ARG A N 1
ATOM 704 C CA . ARG A 1 92 ? -2.781 -3.216 -13.857 1.00 96.75 92 ARG A CA 1
ATOM 705 C C . ARG A 1 92 ? -4.277 -3.455 -13.616 1.00 96.75 92 ARG A C 1
ATOM 707 O O . ARG A 1 92 ? -4.650 -4.545 -13.186 1.00 96.75 92 ARG A O 1
ATOM 714 N N . GLY A 1 93 ? -5.133 -2.452 -13.824 1.00 95.81 93 GLY A N 1
ATOM 715 C CA . GLY A 1 93 ? -6.569 -2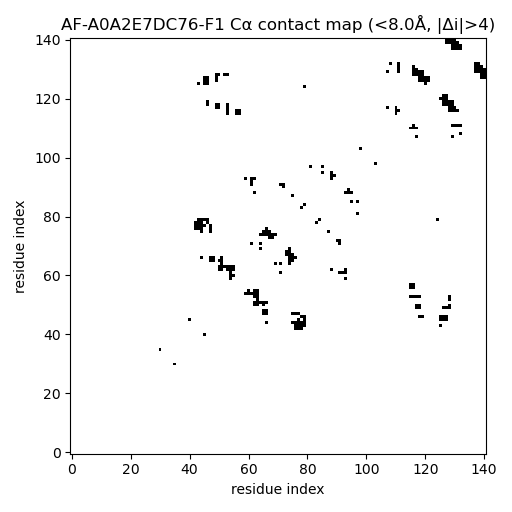.541 -13.530 1.00 95.81 93 GLY A CA 1
ATOM 716 C C . GLY A 1 93 ? -6.913 -2.655 -12.035 1.00 95.81 93 GLY A C 1
ATOM 717 O O . GLY A 1 93 ? -7.987 -3.141 -11.682 1.00 95.81 93 GLY A O 1
ATOM 718 N N . ILE A 1 94 ? -6.021 -2.216 -11.145 1.00 95.62 94 ILE A N 1
ATOM 719 C CA . ILE A 1 94 ? -6.239 -2.185 -9.696 1.00 95.62 94 ILE A CA 1
ATOM 720 C C . ILE A 1 94 ? -7.071 -0.946 -9.350 1.00 95.62 94 ILE A C 1
ATOM 722 O O . ILE A 1 94 ? -6.645 0.194 -9.548 1.00 95.62 94 ILE A O 1
ATOM 726 N N . LYS A 1 95 ? -8.263 -1.165 -8.793 1.00 91.25 95 LYS A N 1
ATOM 727 C CA . LYS A 1 95 ? -9.142 -0.091 -8.318 1.00 91.25 95 LYS A CA 1
ATOM 728 C C . LYS A 1 95 ? -8.691 0.363 -6.931 1.00 91.25 95 LYS A C 1
ATOM 730 O O . LYS A 1 95 ? -8.883 -0.364 -5.962 1.00 91.25 95 LYS A O 1
ATOM 735 N N . ILE A 1 96 ? -8.116 1.562 -6.842 1.00 88.69 96 ILE A N 1
ATOM 736 C CA . ILE A 1 96 ? -7.688 2.167 -5.574 1.00 88.69 96 ILE A CA 1
ATOM 737 C C . ILE A 1 96 ? -8.228 3.590 -5.437 1.00 88.69 96 ILE A C 1
ATOM 739 O O . ILE A 1 96 ? -8.358 4.310 -6.428 1.00 88.69 96 ILE A O 1
ATOM 743 N N . TYR A 1 97 ? -8.462 4.014 -4.198 1.00 85.50 97 TYR A N 1
ATOM 744 C CA . TYR A 1 97 ? -8.717 5.410 -3.856 1.00 85.50 97 TYR A CA 1
ATOM 745 C C . TYR A 1 97 ? -7.476 5.968 -3.169 1.00 85.50 97 TYR A C 1
ATOM 747 O O . TYR A 1 97 ? -7.065 5.465 -2.126 1.00 85.50 97 TYR A O 1
ATOM 755 N N . ASN A 1 98 ? -6.859 6.987 -3.768 1.00 84.69 98 ASN A N 1
ATOM 756 C CA . ASN A 1 98 ? -5.724 7.663 -3.157 1.00 84.69 98 ASN A CA 1
ATOM 757 C C . ASN A 1 98 ? -6.226 8.838 -2.323 1.00 84.69 98 ASN A C 1
ATOM 759 O O . ASN A 1 98 ? -6.806 9.780 -2.862 1.00 84.69 98 ASN A O 1
ATOM 763 N N . ILE A 1 99 ? -6.027 8.752 -1.014 1.00 85.19 99 ILE A N 1
ATOM 764 C CA . ILE A 1 99 ? -6.547 9.719 -0.057 1.00 85.19 99 ILE A CA 1
ATOM 765 C C . ILE A 1 99 ? -5.372 10.457 0.562 1.00 85.19 99 ILE A C 1
ATOM 767 O O . ILE A 1 99 ? -4.539 9.871 1.249 1.00 85.19 99 ILE A O 1
ATOM 771 N N . THR A 1 100 ? -5.317 11.759 0.309 1.00 80.19 100 THR A N 1
ATOM 772 C CA . THR A 1 100 ? -4.285 12.664 0.818 1.00 80.19 100 THR A CA 1
ATOM 773 C C . THR A 1 100 ? -4.933 13.781 1.628 1.00 80.19 100 THR A C 1
ATOM 775 O O . THR A 1 100 ? -5.999 14.263 1.250 1.00 80.19 100 THR A O 1
ATOM 778 N N . GLY A 1 101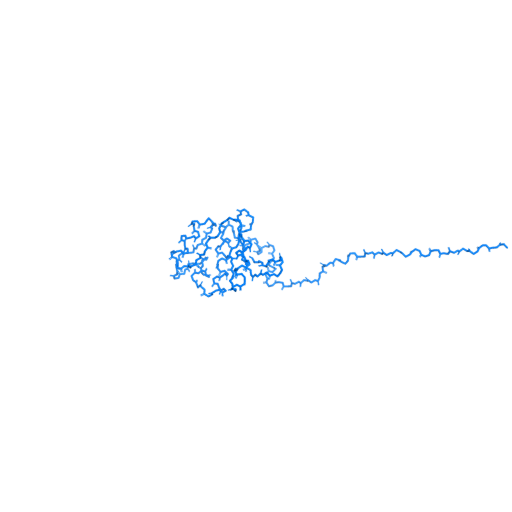 ? -4.283 14.240 2.699 1.00 76.62 101 GLY A N 1
ATOM 779 C CA . GLY A 1 101 ? -4.759 15.364 3.512 1.00 76.62 101 GLY A CA 1
ATOM 780 C C . GLY A 1 101 ? -5.209 14.959 4.917 1.00 76.62 101 GLY A C 1
ATOM 781 O O . GLY A 1 101 ? -4.651 14.044 5.513 1.00 76.62 101 GLY A O 1
ATOM 782 N N . SER A 1 102 ? -6.175 15.694 5.471 1.00 64.56 102 SER A N 1
ATOM 783 C CA . SER A 1 102 ? -6.510 15.696 6.903 1.00 64.56 102 SER A CA 1
ATOM 784 C C . SER A 1 102 ? -7.504 14.636 7.419 1.00 64.56 102 SER A C 1
ATOM 786 O O . SER A 1 102 ? -7.391 14.302 8.598 1.00 64.56 102 SER A O 1
ATOM 788 N N . PRO A 1 103 ? -8.442 14.040 6.649 1.00 81.00 103 PRO A N 1
ATOM 789 C CA . PRO A 1 103 ? -9.402 13.086 7.220 1.00 81.00 103 PRO A CA 1
ATOM 790 C C . PRO A 1 103 ? -8.877 11.636 7.297 1.00 81.00 103 PRO A C 1
ATOM 792 O O . PRO A 1 103 ? -9.669 10.698 7.240 1.00 81.00 103 PRO A O 1
ATOM 795 N N . THR A 1 104 ? -7.562 11.415 7.424 1.00 82.56 104 THR A N 1
ATOM 796 C CA . THR A 1 104 ? -6.934 10.078 7.357 1.00 82.56 104 THR A CA 1
ATOM 797 C C . THR A 1 104 ? -7.554 9.074 8.329 1.00 82.56 104 THR A C 1
ATOM 799 O O . THR A 1 104 ? -7.922 7.980 7.914 1.00 82.56 104 THR A O 1
ATOM 802 N N . PHE A 1 105 ? -7.752 9.449 9.596 1.00 87.69 105 PHE A N 1
ATOM 803 C CA . PHE A 1 105 ? -8.339 8.547 10.596 1.00 87.69 105 PHE A CA 1
ATOM 804 C C . PHE A 1 105 ? -9.782 8.146 10.270 1.00 87.69 105 PHE A C 1
ATOM 806 O O . PHE A 1 105 ? -10.139 6.985 10.426 1.00 87.69 105 PHE A O 1
ATOM 813 N N . ALA A 1 106 ? -10.599 9.066 9.747 1.00 90.38 106 ALA A N 1
ATOM 814 C CA . ALA A 1 106 ? -11.971 8.748 9.346 1.00 90.38 106 ALA A CA 1
ATOM 815 C C . ALA A 1 106 ? -12.005 7.729 8.194 1.00 90.38 106 ALA A C 1
ATOM 817 O O . ALA A 1 106 ? -12.864 6.850 8.158 1.00 90.38 106 ALA A O 1
ATOM 818 N N . TRP A 1 107 ? -11.039 7.808 7.277 1.00 90.00 107 TRP A N 1
ATOM 819 C CA . TRP A 1 107 ? -10.891 6.833 6.199 1.00 90.00 107 TRP A CA 1
ATOM 820 C C . TRP A 1 107 ? -10.347 5.487 6.673 1.00 90.00 107 TRP A C 1
ATOM 822 O O . TRP A 1 107 ? -10.775 4.455 6.162 1.00 90.00 107 TRP A O 1
ATOM 832 N N . MET A 1 108 ? -9.459 5.478 7.668 1.00 90.94 108 MET A N 1
ATOM 833 C CA . MET A 1 108 ? -8.996 4.248 8.319 1.00 90.94 108 MET A CA 1
ATOM 834 C C . MET A 1 108 ? -10.151 3.531 9.037 1.00 90.94 108 MET A C 1
ATOM 836 O O . MET A 1 108 ? -10.339 2.326 8.858 1.00 90.94 108 MET A O 1
ATOM 840 N N . ASP A 1 109 ? -10.974 4.276 9.778 1.00 92.00 109 ASP A N 1
ATOM 841 C CA . ASP A 1 109 ? -12.210 3.781 10.395 1.00 92.00 109 ASP A CA 1
ATOM 842 C C . ASP A 1 109 ? -13.184 3.234 9.346 1.00 92.00 109 ASP A C 1
ATOM 844 O O . ASP A 1 109 ? -13.753 2.156 9.505 1.00 92.00 109 ASP A O 1
ATOM 848 N N . TRP A 1 110 ? -13.391 3.971 8.253 1.00 89.81 110 TRP A N 1
ATOM 849 C CA . TRP A 1 110 ? -14.274 3.525 7.182 1.00 89.81 110 TRP A CA 1
ATOM 850 C C . TRP A 1 110 ? -13.766 2.231 6.539 1.00 89.81 110 TRP A C 1
ATOM 852 O O . TRP A 1 110 ? -14.550 1.301 6.359 1.00 89.81 110 TRP A O 1
ATOM 862 N N . ALA A 1 111 ? -12.471 2.142 6.224 1.00 90.06 111 ALA A N 1
ATOM 863 C CA . ALA A 1 111 ? -11.887 0.964 5.589 1.00 90.06 111 ALA A CA 1
ATOM 864 C C . ALA A 1 111 ? -12.094 -0.283 6.459 1.00 90.06 111 ALA A C 1
ATOM 866 O O . ALA A 1 111 ? -12.685 -1.267 6.016 1.00 90.06 111 ALA A O 1
ATOM 867 N N . THR A 1 112 ? -11.713 -0.192 7.731 1.00 89.56 112 THR A N 1
ATOM 868 C CA . THR A 1 112 ? -11.822 -1.301 8.686 1.00 89.56 112 THR A CA 1
ATOM 869 C C . THR A 1 112 ? -13.271 -1.720 8.951 1.00 89.56 112 THR A C 1
ATOM 871 O O . THR A 1 112 ? -13.562 -2.913 8.930 1.00 89.56 112 THR A O 1
ATOM 874 N N . ARG A 1 113 ? -14.216 -0.776 9.091 1.00 89.31 113 ARG A N 1
ATOM 875 C CA . ARG A 1 113 ? -15.658 -1.084 9.230 1.00 89.31 113 ARG A CA 1
ATOM 876 C C . ARG A 1 113 ? -16.262 -1.780 8.010 1.00 89.31 113 ARG A C 1
ATOM 878 O O . ARG A 1 113 ? -17.276 -2.455 8.142 1.00 89.31 113 ARG A O 1
ATOM 885 N N . ASN A 1 114 ? -15.657 -1.615 6.837 1.00 87.31 114 ASN A N 1
ATOM 886 C CA . ASN A 1 114 ? -16.100 -2.247 5.595 1.00 87.31 114 ASN A CA 1
ATOM 887 C C . ASN A 1 114 ? -15.287 -3.505 5.250 1.00 87.31 114 ASN A C 1
ATOM 889 O O . ASN A 1 114 ? -15.341 -3.958 4.108 1.00 87.31 114 ASN A O 1
ATOM 893 N N . GLY A 1 115 ? -14.520 -4.049 6.204 1.00 82.94 115 GLY A N 1
ATOM 894 C CA . GLY A 1 115 ? -13.706 -5.245 5.986 1.00 82.94 115 GLY A CA 1
ATOM 895 C C . GLY A 1 115 ? -12.611 -5.036 4.939 1.00 82.94 115 GLY A C 1
ATOM 896 O O . GLY A 1 115 ? -12.324 -5.940 4.165 1.00 82.94 115 GLY A O 1
ATOM 897 N N . ARG A 1 116 ? -12.053 -3.822 4.850 1.00 83.50 116 ARG A N 1
ATOM 898 C CA . ARG A 1 116 ? -10.988 -3.473 3.903 1.00 83.50 116 ARG A CA 1
ATOM 899 C C . ARG A 1 116 ? -9.701 -3.137 4.645 1.00 83.50 116 ARG A C 1
ATOM 901 O O . ARG A 1 116 ? -9.684 -2.220 5.467 1.00 83.50 116 ARG A O 1
ATOM 908 N N . GLY A 1 117 ? -8.604 -3.794 4.271 1.00 84.94 117 GLY A N 1
ATOM 909 C CA . GLY A 1 117 ? -7.258 -3.284 4.537 1.00 84.94 117 GLY A CA 1
ATOM 910 C C . GLY A 1 117 ? -6.941 -1.999 3.755 1.00 84.94 117 GLY A C 1
ATOM 911 O O . GLY A 1 117 ? -7.549 -1.713 2.716 1.00 84.94 117 GLY A O 1
ATOM 912 N N . ALA A 1 118 ? -5.974 -1.218 4.244 1.00 92.44 118 ALA A N 1
ATOM 913 C CA . ALA A 1 118 ? -5.477 -0.023 3.556 1.00 92.44 118 ALA A CA 1
ATOM 914 C C . ALA A 1 118 ? -3.964 0.161 3.735 1.00 92.44 118 ALA A C 1
ATOM 916 O O . ALA A 1 118 ? -3.429 -0.066 4.816 1.00 92.44 118 ALA A O 1
ATOM 917 N N . ALA A 1 119 ? -3.276 0.644 2.698 1.00 93.81 119 ALA A N 1
ATOM 918 C CA . ALA A 1 119 ? -1.902 1.118 2.827 1.00 93.81 119 ALA A CA 1
ATOM 919 C C . ALA A 1 119 ? -1.908 2.543 3.404 1.00 93.81 119 ALA A C 1
ATOM 921 O O . ALA A 1 119 ? -2.350 3.480 2.738 1.00 93.81 119 ALA A O 1
ATOM 922 N N . ILE A 1 120 ? -1.421 2.712 4.632 1.00 92.75 120 ILE A N 1
ATOM 923 C CA . ILE A 1 120 ? -1.430 3.991 5.351 1.00 92.75 120 ILE A CA 1
ATOM 924 C C . ILE A 1 120 ? -0.024 4.578 5.443 1.00 92.75 120 ILE A C 1
ATOM 926 O O . ILE A 1 120 ? 0.937 3.857 5.699 1.00 92.75 120 ILE A O 1
ATOM 930 N N . GLY A 1 121 ? 0.101 5.890 5.247 1.00 89.31 121 GLY A N 1
ATOM 931 C CA . GLY A 1 121 ? 1.369 6.591 5.432 1.00 89.31 121 GLY A CA 1
ATOM 932 C C . GLY A 1 121 ? 1.735 6.702 6.915 1.00 89.31 121 GLY A C 1
ATOM 933 O O . GLY A 1 121 ? 0.938 7.185 7.717 1.00 89.31 121 GLY A O 1
ATOM 934 N N . ALA A 1 122 ? 2.951 6.291 7.268 1.00 81.81 122 ALA A N 1
ATOM 935 C CA . ALA A 1 122 ? 3.540 6.389 8.597 1.00 81.81 122 ALA A CA 1
ATOM 936 C C . ALA A 1 122 ? 4.787 7.289 8.549 1.00 81.81 122 ALA A C 1
ATOM 938 O O . ALA A 1 122 ? 5.821 6.948 7.968 1.00 81.81 122 ALA A O 1
ATOM 939 N N . GLY A 1 123 ? 4.702 8.472 9.157 1.00 76.75 123 GLY A N 1
ATOM 940 C CA . GLY A 1 123 ? 5.785 9.455 9.120 1.00 76.75 123 GLY A CA 1
ATOM 941 C C . GLY A 1 123 ? 5.992 10.063 7.727 1.00 76.75 123 GLY A C 1
ATOM 942 O O . GLY A 1 123 ? 5.034 10.341 7.012 1.00 76.75 123 GLY A O 1
ATOM 943 N N . ARG A 1 124 ? 7.252 10.331 7.361 1.00 70.38 124 ARG A N 1
ATOM 944 C CA . ARG A 1 124 ? 7.590 11.100 6.146 1.00 70.38 124 ARG A CA 1
ATOM 945 C C . ARG A 1 124 ? 7.739 10.258 4.875 1.00 70.38 124 ARG A C 1
ATOM 947 O O . ARG A 1 124 ? 7.615 10.805 3.786 1.00 70.38 124 ARG A O 1
ATOM 954 N N . SER A 1 125 ? 8.050 8.967 4.990 1.00 75.12 125 SER A N 1
ATOM 955 C CA . SER A 1 125 ? 8.450 8.150 3.830 1.00 75.12 125 SER A CA 1
ATOM 956 C C . SER A 1 125 ? 8.168 6.650 3.969 1.00 75.12 125 SER A C 1
ATOM 958 O O . SER A 1 125 ? 8.708 5.858 3.198 1.00 75.12 125 SER A O 1
ATOM 960 N N . HIS A 1 126 ? 7.328 6.239 4.920 1.00 88.50 126 HIS A N 1
ATOM 961 C CA . HIS A 1 126 ? 7.004 4.832 5.146 1.00 88.50 126 HIS A CA 1
ATOM 962 C C . HIS A 1 126 ? 5.499 4.583 5.027 1.00 88.50 126 HIS A C 1
ATOM 964 O O . HIS A 1 126 ? 4.699 5.483 5.269 1.00 88.50 126 HIS A O 1
ATOM 970 N N . PHE A 1 127 ? 5.123 3.371 4.630 1.00 91.88 127 PHE A N 1
ATOM 971 C CA . PHE A 1 127 ? 3.742 2.910 4.563 1.00 91.88 127 PHE A CA 1
ATOM 972 C C . PHE A 1 127 ? 3.612 1.587 5.304 1.00 91.88 127 PHE A C 1
ATOM 974 O O . PHE A 1 127 ? 4.503 0.745 5.214 1.00 91.88 127 PHE A O 1
ATOM 981 N N . GLN A 1 128 ? 2.485 1.415 5.985 1.00 91.75 128 GLN A N 1
ATOM 982 C CA . GLN A 1 128 ? 2.119 0.214 6.731 1.00 91.75 128 GLN A CA 1
ATOM 983 C C . GLN A 1 128 ? 0.754 -0.282 6.261 1.00 91.75 128 GLN A C 1
ATOM 985 O O . GLN A 1 128 ? -0.000 0.464 5.632 1.00 91.75 128 GLN A O 1
ATOM 990 N N . THR A 1 129 ? 0.440 -1.541 6.527 1.00 93.69 129 THR A N 1
ATOM 991 C CA . THR A 1 129 ? -0.879 -2.103 6.211 1.00 93.69 129 THR A CA 1
ATOM 992 C C . THR A 1 129 ? -1.778 -1.968 7.419 1.00 93.69 129 THR A C 1
ATOM 994 O O . THR A 1 129 ? -1.462 -2.501 8.474 1.00 93.69 129 THR A O 1
ATOM 997 N N . LEU A 1 130 ? -2.902 -1.275 7.279 1.00 93.19 130 LEU A N 1
ATOM 998 C CA . LEU A 1 130 ? -3.960 -1.248 8.279 1.00 93.19 130 LEU A CA 1
ATOM 999 C C . LEU A 1 130 ? -4.697 -2.590 8.283 1.00 93.19 130 LEU A C 1
ATOM 1001 O O . LEU A 1 130 ? -5.279 -2.967 7.268 1.00 93.19 130 LEU A O 1
ATOM 1005 N N . MET A 1 131 ? -4.700 -3.259 9.435 1.00 89.62 131 MET A N 1
ATOM 1006 C CA . MET A 1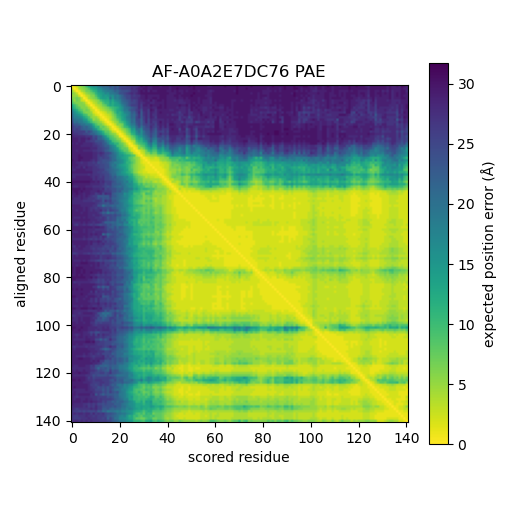 131 ? -5.322 -4.573 9.635 1.00 89.62 131 MET A CA 1
ATOM 1007 C C . MET A 1 131 ? -6.650 -4.490 10.397 1.00 89.62 131 MET A C 1
ATOM 1009 O O . MET A 1 131 ? -7.487 -5.379 10.296 1.00 89.62 131 MET A O 1
ATOM 1013 N N . GLY A 1 132 ? -6.850 -3.438 11.193 1.00 89.88 132 GLY A N 1
ATOM 1014 C CA . GLY A 1 132 ? -8.024 -3.309 12.051 1.00 89.88 132 GLY A CA 1
ATOM 1015 C C . GLY A 1 132 ? -7.875 -2.199 13.081 1.00 89.88 132 GLY A C 1
ATOM 1016 O O . GLY A 1 132 ? -6.831 -1.548 13.175 1.00 89.88 132 GLY A O 1
ATOM 1017 N N . HIS A 1 133 ? -8.909 -2.004 13.896 1.00 90.19 133 HIS A N 1
ATOM 1018 C CA . HIS A 1 133 ? -8.852 -1.099 15.039 1.00 90.19 133 HIS A CA 1
ATOM 1019 C C . HIS A 1 133 ? -9.754 -1.578 16.184 1.00 90.19 133 HIS A C 1
ATOM 1021 O O . HIS A 1 133 ? -10.713 -2.315 15.970 1.00 90.19 133 HIS A O 1
ATOM 1027 N N . SER A 1 134 ? -9.434 -1.162 17.409 1.00 89.50 134 SER A N 1
ATOM 1028 C CA . SER A 1 134 ? -10.265 -1.357 18.599 1.00 89.50 134 SER A CA 1
ATOM 1029 C C . SER A 1 134 ? -10.221 -0.095 19.456 1.00 89.50 134 SER A C 1
ATOM 1031 O O . SER A 1 134 ? -9.162 0.324 19.939 1.00 89.50 134 SER A O 1
ATOM 1033 N N . GLY A 1 135 ? -11.373 0.568 19.592 1.00 88.06 135 GLY A N 1
ATOM 1034 C CA . GLY A 1 135 ? -11.455 1.903 20.179 1.00 88.06 135 GLY A CA 1
ATOM 1035 C C . GLY A 1 135 ? -10.534 2.886 19.447 1.00 88.06 135 GLY A C 1
ATOM 1036 O O . GLY A 1 135 ? -10.675 3.101 18.246 1.00 88.06 135 GLY A O 1
ATOM 1037 N N . ARG A 1 136 ? -9.568 3.464 20.173 1.00 86.69 136 ARG A N 1
ATOM 1038 C CA . ARG A 1 136 ? -8.576 4.419 19.634 1.00 86.69 136 ARG A CA 1
ATOM 1039 C C . ARG A 1 136 ? -7.269 3.765 19.161 1.00 86.69 136 ARG A C 1
ATOM 1041 O O . ARG A 1 136 ? -6.331 4.484 18.825 1.00 86.69 136 ARG A O 1
ATOM 1048 N N . ARG A 1 137 ? -7.163 2.433 19.191 1.00 90.25 137 ARG A N 1
ATOM 1049 C CA . ARG A 1 137 ? -5.952 1.696 18.793 1.00 90.25 137 ARG A CA 1
ATOM 1050 C C . ARG A 1 137 ? -6.112 1.143 17.384 1.00 90.25 137 ARG A C 1
ATOM 1052 O O . ARG A 1 137 ? -7.107 0.480 17.117 1.00 90.25 137 ARG A O 1
ATOM 1059 N N . TYR A 1 138 ? -5.115 1.367 16.533 1.00 89.81 138 TYR A N 1
ATOM 1060 C CA . TYR A 1 138 ? -5.034 0.801 15.186 1.00 89.81 138 TYR A CA 1
ATOM 1061 C C . TYR A 1 138 ? -3.966 -0.287 15.147 1.00 89.81 138 TYR A C 1
ATOM 1063 O O . TYR A 1 138 ? -2.888 -0.120 15.718 1.00 89.81 138 TYR A O 1
ATOM 1071 N N . TYR A 1 139 ? -4.275 -1.386 14.471 1.00 90.12 139 TYR A N 1
ATOM 1072 C CA . TYR A 1 139 ? -3.376 -2.518 14.287 1.00 90.12 139 TYR A CA 1
ATOM 1073 C C . TYR A 1 139 ? -2.808 -2.466 12.877 1.00 90.12 139 TYR A C 1
ATOM 1075 O O . TYR A 1 139 ? -3.561 -2.345 11.907 1.00 90.12 139 TYR A O 1
ATOM 1083 N N . VAL A 1 140 ? -1.482 -2.525 12.776 1.00 90.62 140 VAL A N 1
ATOM 1084 C CA . VAL A 1 140 ? -0.757 -2.375 11.514 1.00 90.62 140 VAL A CA 1
ATOM 1085 C C . VAL A 1 140 ? 0.307 -3.455 11.355 1.00 90.62 140 VAL A C 1
ATOM 1087 O O . VAL A 1 140 ? 0.813 -3.962 12.356 1.00 90.62 140 VAL A O 1
ATOM 1090 N N . CYS A 1 141 ? 0.643 -3.769 10.105 1.00 81.75 141 CYS A N 1
ATOM 1091 C CA . CYS A 1 141 ? 1.798 -4.578 9.716 1.00 81.75 141 CYS A CA 1
ATOM 1092 C C . CYS A 1 141 ? 2.799 -3.738 8.917 1.00 81.75 141 CYS A C 1
ATOM 1094 O O . CYS A 1 141 ? 2.349 -2.913 8.082 1.00 81.75 141 CYS A O 1
#

Foldseek 3Di:
DDDDDDDDPDDDPPPDPPPPDPPPVVPVPPDDPVVCVVPDQVQLCQLLVQQLVQCVQVVNVLSVQQQPADPQHHHDHHDDDPVSVVVSCVSSVNDDDDDDDDCQVVVLVVQQVVSGWDFDDDPDRHTWIFDHDDDPGTDTD

pLDDT: mean 78.82, std 19.41, range [34.03, 97.31]

Radius of gyration: 25.2 Å; Cα contacts (8 Å, |Δi|>4): 156; chains: 1; bounding box: 37×32×103 Å

Mean predicted aligned error: 11.97 Å

Secondary structure (DSSP, 8-state):
---------------------------TT---HHHHHHT--TT-THHHHHHHHHHHHTT-HHHHTTTS-BTTBS---S---HHHHHHHHHHTT-------SS-HHHHHHHHHHTT--EEEEETTTEEEEEEEEETTEEEE-

Sequence (141 aa):
MIRSLSFLFTFFVVVTCARANDLAVDLAVDLDKEMRRNFRNPDGSCVQCSLGMCGVDQNVPAASTLLWRSRYGPAERGGSGPSRVARYSRERGIKIYNITGSPTFAWMDWATRNGRGAAIGAGRSHFQTLMGHSGRRYYVC